Protein AF-A0A7V8YSV5-F1 (afdb_monomer_lite)

Sequence (89 aa):
MYATLRVLTGRAQPPPLQALIPAIAPRPVLLVASAGGVEATMNRAYHALAPQTTLWELPDVPHTRGLAERPAAYERRIVGLFDRALLDS

Secondary structure (DSSP, 8-state):
--HHHHHHH-PPPPPPHHHHGGGGTTS--EEEEESTTHHHHHHHHHHHH-TTSEEEEETTS-TT-HHHHSHHHHHHHHHHHHHHHHT--

Structure (mmCIF, N/CA/C/O backbone):
data_AF-A0A7V8YSV5-F1
#
_entry.id   AF-A0A7V8YSV5-F1
#
loop_
_atom_site.group_PDB
_atom_site.id
_atom_site.type_symbol
_atom_site.label_atom_id
_atom_site.label_alt_id
_atom_site.label_comp_id
_atom_site.label_asym_id
_atom_site.label_entity_id
_atom_site.label_seq_id
_atom_site.pdbx_PDB_ins_code
_atom_site.Cartn_x
_atom_site.Cartn_y
_atom_site.Cartn_z
_atom_site.occupancy
_atom_site.B_iso_or_equiv
_atom_site.auth_seq_id
_atom_site.auth_comp_id
_atom_site.auth_asym_id
_atom_site.auth_atom_id
_atom_site.pdbx_PDB_model_num
ATOM 1 N N . MET A 1 1 ? -4.086 25.128 -8.642 1.00 49.56 1 MET A N 1
ATOM 2 C CA . MET A 1 1 ? -5.020 24.634 -9.679 1.00 49.56 1 MET A CA 1
ATOM 3 C C . MET A 1 1 ? -6.079 23.692 -9.078 1.00 49.56 1 MET A C 1
ATOM 5 O O . MET A 1 1 ? -6.250 22.584 -9.551 1.00 49.56 1 MET A O 1
ATOM 9 N N . TYR A 1 2 ? -6.777 24.096 -8.008 1.00 52.88 2 TYR A N 1
ATOM 10 C CA . TYR A 1 2 ? -7.760 23.225 -7.321 1.00 52.88 2 TYR A CA 1
ATOM 11 C C . TYR A 1 2 ? -9.015 23.966 -6.828 1.00 52.88 2 TYR A C 1
ATOM 13 O O . TYR A 1 2 ? -9.992 23.334 -6.435 1.00 52.88 2 TYR A O 1
ATOM 21 N N . ALA A 1 3 ? -9.023 25.303 -6.866 1.00 56.44 3 ALA A N 1
ATOM 22 C CA . ALA A 1 3 ? -10.174 26.108 -6.460 1.00 56.44 3 ALA A CA 1
ATOM 23 C C . ALA A 1 3 ? -11.354 25.987 -7.444 1.00 56.44 3 ALA A C 1
ATOM 25 O O . ALA A 1 3 ? -12.507 25.978 -7.023 1.00 56.44 3 ALA A O 1
ATOM 26 N N . THR A 1 4 ? -11.074 25.810 -8.737 1.00 55.03 4 THR A N 1
ATOM 27 C CA . THR A 1 4 ? -12.078 25.719 -9.809 1.00 55.03 4 THR A CA 1
ATOM 28 C C . THR A 1 4 ?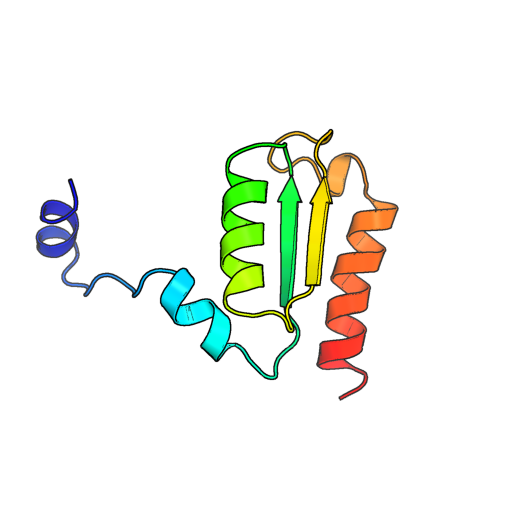 -12.959 24.468 -9.719 1.00 55.03 4 THR A C 1
ATOM 30 O O . THR A 1 4 ? -14.162 24.561 -9.936 1.00 55.03 4 THR A O 1
ATOM 33 N N . LEU A 1 5 ? -12.415 23.315 -9.310 1.00 57.41 5 LEU A N 1
ATOM 34 C CA . LEU A 1 5 ? -13.195 22.074 -9.147 1.00 57.41 5 LEU A CA 1
ATOM 35 C C . LEU A 1 5 ? -14.239 22.156 -8.018 1.00 57.41 5 LEU A C 1
ATOM 37 O O . LEU A 1 5 ? -15.289 21.518 -8.098 1.00 57.41 5 LEU A O 1
ATOM 41 N N . ARG A 1 6 ? -13.978 22.960 -6.979 1.00 52.62 6 ARG A N 1
ATOM 42 C CA . ARG A 1 6 ? -14.888 23.145 -5.835 1.00 52.62 6 ARG A CA 1
ATOM 43 C C . ARG A 1 6 ? -16.170 23.870 -6.242 1.00 52.62 6 ARG A C 1
ATOM 45 O O . ARG A 1 6 ? -17.254 23.457 -5.846 1.00 52.62 6 ARG A O 1
ATOM 52 N N . VAL A 1 7 ? -16.033 24.920 -7.055 1.00 60.91 7 VAL A N 1
ATOM 53 C CA . VAL A 1 7 ? -17.158 25.737 -7.542 1.00 60.91 7 VAL A CA 1
ATOM 54 C C . VAL A 1 7 ? -18.063 24.927 -8.472 1.00 60.91 7 VAL A C 1
ATOM 56 O O . VAL A 1 7 ? -19.278 25.056 -8.408 1.00 60.91 7 VAL A O 1
ATOM 59 N N . LEU A 1 8 ? -17.482 24.050 -9.295 1.00 64.50 8 LEU A N 1
ATOM 60 C CA . LEU A 1 8 ? -18.222 23.292 -10.307 1.00 64.50 8 LEU A CA 1
ATOM 61 C C . LEU A 1 8 ? -18.957 22.061 -9.756 1.00 64.50 8 LEU A C 1
ATOM 63 O O . LEU A 1 8 ? -19.948 21.637 -10.339 1.00 64.50 8 LEU A O 1
ATOM 67 N N . THR A 1 9 ? -18.476 21.462 -8.662 1.00 69.06 9 THR A N 1
ATOM 68 C CA . THR A 1 9 ? -19.000 20.169 -8.175 1.00 69.06 9 THR A CA 1
ATOM 69 C C . THR A 1 9 ? -19.836 20.262 -6.900 1.00 69.06 9 THR A C 1
ATOM 71 O O . THR A 1 9 ? -20.485 19.279 -6.542 1.00 69.06 9 THR A O 1
ATOM 74 N N . GLY A 1 10 ? -19.801 21.397 -6.187 1.00 67.81 10 GLY A N 1
ATOM 75 C CA . GLY A 1 10 ? -20.518 21.603 -4.920 1.00 67.81 10 GLY A CA 1
ATOM 76 C C . GLY A 1 10 ? -20.078 20.684 -3.771 1.00 67.81 10 GLY A C 1
ATOM 77 O O . GLY A 1 10 ? -20.672 20.716 -2.697 1.00 67.81 10 GLY A O 1
ATOM 78 N N . ARG A 1 11 ? -19.042 19.858 -3.969 1.00 67.19 11 ARG A N 1
ATOM 79 C CA . ARG A 1 11 ? -18.539 18.917 -2.966 1.00 67.19 11 ARG A CA 1
ATOM 80 C C . ARG A 1 11 ? -17.283 19.467 -2.304 1.00 67.19 11 ARG A C 1
ATOM 82 O O . ARG A 1 11 ? -16.375 19.970 -2.970 1.00 67.19 11 ARG A O 1
ATOM 89 N N . ALA A 1 12 ? -17.230 19.355 -0.977 1.00 71.31 12 ALA A N 1
ATOM 90 C CA . ALA A 1 12 ? -16.000 19.591 -0.237 1.00 71.31 12 ALA A CA 1
ATOM 91 C C . ALA A 1 12 ? -14.917 18.637 -0.757 1.00 71.31 12 ALA A C 1
ATOM 93 O O . ALA A 1 12 ? -15.192 17.467 -1.032 1.00 71.31 12 ALA A O 1
ATOM 94 N N . GLN A 1 13 ? -13.693 19.143 -0.921 1.00 72.81 13 GLN A N 1
ATOM 95 C CA . GLN A 1 13 ? -12.585 18.273 -1.295 1.00 72.81 13 GLN A CA 1
ATOM 96 C C . GLN A 1 13 ? -12.365 17.227 -0.198 1.00 72.81 13 GLN A C 1
ATOM 98 O O . GLN A 1 13 ? -12.382 17.596 0.981 1.00 72.81 13 GLN A O 1
ATOM 103 N N . PRO A 1 14 ? -12.153 15.951 -0.566 1.00 78.25 14 PRO A N 1
ATOM 104 C CA . PRO A 1 14 ? -11.820 14.940 0.417 1.00 78.25 14 PRO A CA 1
ATOM 105 C C . PRO A 1 14 ? -10.491 15.302 1.099 1.00 78.25 14 PRO A C 1
ATOM 107 O O . PRO A 1 14 ? -9.621 15.911 0.462 1.00 78.25 14 PRO A O 1
ATOM 110 N N . PRO A 1 15 ? -10.311 14.929 2.378 1.00 88.38 15 PRO A N 1
ATOM 111 C CA . PRO A 1 15 ? -9.018 15.040 3.031 1.00 88.38 15 PRO A CA 1
ATOM 112 C C . PRO A 1 15 ? -7.934 14.301 2.231 1.00 88.38 15 PRO A C 1
ATOM 114 O O . PRO A 1 15 ? -8.230 13.307 1.560 1.00 88.38 15 PRO A O 1
ATOM 117 N N . PRO A 1 16 ? -6.673 14.754 2.300 1.00 90.19 16 PRO A N 1
ATOM 118 C CA . PRO A 1 16 ? -5.569 14.054 1.657 1.00 90.19 16 PRO A CA 1
ATOM 119 C C . PRO A 1 16 ? -5.405 12.646 2.249 1.00 90.19 16 PRO A C 1
ATOM 121 O O . PRO A 1 16 ? -5.606 12.447 3.448 1.00 90.19 16 PRO A O 1
ATOM 124 N N . LEU A 1 17 ? -4.993 11.667 1.434 1.00 90.94 17 LEU A N 1
ATOM 125 C CA . LEU A 1 17 ? -4.851 10.268 1.870 1.00 90.94 17 LEU A CA 1
ATOM 126 C C . LEU A 1 17 ? -3.899 10.104 3.064 1.00 90.94 17 LEU A C 1
ATOM 128 O O . LEU A 1 17 ? -4.128 9.245 3.910 1.00 90.94 17 LEU A O 1
ATOM 132 N N . GLN A 1 18 ? -2.888 10.970 3.184 1.00 93.31 18 GLN A N 1
ATOM 133 C CA . GLN A 1 18 ? -1.981 11.019 4.335 1.00 93.31 18 GLN A CA 1
ATOM 134 C C . GLN A 1 18 ? -2.730 11.203 5.665 1.00 93.31 18 GLN A C 1
ATOM 136 O O . GLN A 1 18 ? -2.329 10.633 6.673 1.00 93.31 18 GLN A O 1
ATOM 141 N N . ALA A 1 19 ? -3.825 11.971 5.673 1.00 92.81 19 ALA A N 1
ATOM 142 C CA . ALA A 1 19 ? -4.646 12.178 6.865 1.00 92.81 19 ALA A CA 1
ATOM 143 C C . ALA A 1 19 ? -5.607 11.008 7.135 1.00 92.81 19 ALA A C 1
ATOM 145 O O . ALA A 1 19 ? -6.079 10.848 8.257 1.00 92.81 19 ALA A O 1
ATOM 146 N N . LEU A 1 20 ? -5.909 10.198 6.117 1.00 94.44 20 LEU A N 1
ATOM 147 C CA . LEU A 1 20 ? -6.884 9.112 6.206 1.00 94.44 20 LEU A CA 1
ATOM 148 C C . LEU A 1 20 ? -6.244 7.759 6.530 1.00 94.44 20 LEU A C 1
ATOM 150 O O . LEU A 1 20 ? -6.880 6.943 7.192 1.00 94.44 20 LEU A O 1
ATOM 154 N N . ILE A 1 21 ? -5.000 7.513 6.101 1.00 96.62 21 ILE A N 1
ATOM 155 C CA . ILE A 1 21 ? -4.349 6.207 6.276 1.00 96.62 21 ILE A CA 1
ATOM 156 C C . ILE A 1 21 ? -4.280 5.737 7.745 1.00 96.62 21 ILE A C 1
ATOM 158 O O . ILE A 1 21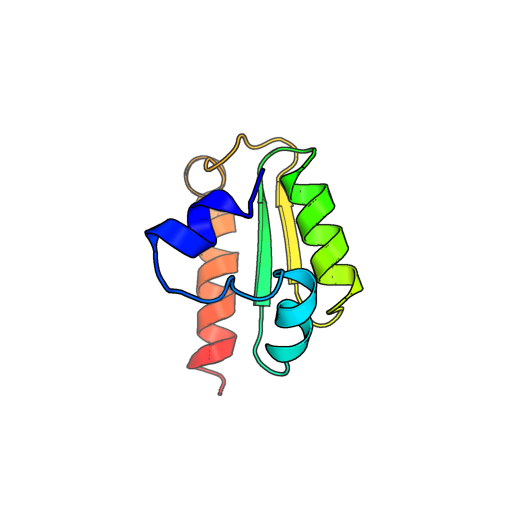 ? -4.585 4.565 7.984 1.00 96.62 21 ILE A O 1
ATOM 162 N N . PRO A 1 22 ? -4.003 6.590 8.759 1.00 96.75 22 PRO A N 1
ATOM 163 C CA . PRO A 1 22 ? -3.933 6.121 10.144 1.00 96.75 22 PRO A CA 1
ATOM 164 C C . PRO A 1 22 ? -5.302 5.680 10.680 1.00 96.75 22 PRO A C 1
ATOM 166 O O . PRO A 1 22 ? -5.381 4.761 11.491 1.00 96.75 22 PRO A O 1
ATOM 169 N N . ALA A 1 23 ? -6.388 6.279 10.178 1.00 96.62 23 ALA A N 1
ATOM 170 C CA . ALA A 1 23 ? -7.758 5.997 10.606 1.00 96.62 23 ALA A CA 1
ATOM 171 C C . ALA A 1 23 ? -8.297 4.640 10.110 1.00 96.62 23 ALA A C 1
ATOM 173 O O . ALA A 1 23 ? -9.404 4.242 10.471 1.00 96.62 23 ALA A O 1
ATOM 174 N N . ILE A 1 24 ? -7.545 3.915 9.272 1.00 96.12 24 ILE A N 1
ATOM 175 C CA . ILE A 1 24 ? -7.931 2.561 8.855 1.00 96.12 24 ILE A CA 1
ATOM 176 C C . ILE A 1 24 ? -7.704 1.549 9.985 1.00 96.12 24 ILE A C 1
ATOM 178 O O . ILE A 1 24 ? -8.432 0.555 10.066 1.00 96.12 24 ILE A O 1
ATOM 182 N N . ALA A 1 25 ? -6.751 1.824 10.883 1.00 94.69 25 ALA A N 1
ATOM 183 C CA . ALA A 1 25 ? -6.466 0.980 12.035 1.00 94.69 25 ALA A CA 1
ATOM 184 C C . ALA A 1 25 ? -7.739 0.676 12.854 1.00 94.69 25 ALA A C 1
ATOM 186 O O . ALA A 1 25 ? -8.600 1.546 12.994 1.00 94.69 25 ALA A O 1
ATOM 187 N N . PRO A 1 26 ? -7.873 -0.543 13.407 1.00 94.56 26 PRO A N 1
ATOM 188 C CA . PRO A 1 26 ? -6.911 -1.652 13.376 1.00 94.56 26 PRO A CA 1
ATOM 189 C C . PRO A 1 26 ? -7.026 -2.557 12.133 1.00 94.56 26 PRO A C 1
ATOM 191 O O . PRO A 1 26 ? -6.392 -3.608 12.092 1.00 94.56 26 PRO A O 1
ATOM 194 N N . ARG A 1 27 ? -7.834 -2.196 11.124 1.00 96.06 27 ARG A N 1
ATOM 195 C CA . ARG A 1 27 ? -8.079 -3.078 9.973 1.00 96.06 27 ARG A CA 1
ATOM 196 C C . ARG A 1 27 ? -6.800 -3.278 9.142 1.00 96.06 27 ARG A C 1
ATOM 198 O O . ARG A 1 27 ? -6.083 -2.299 8.911 1.00 96.06 27 ARG A O 1
ATOM 205 N N . PRO A 1 28 ? -6.520 -4.505 8.661 1.00 96.12 28 PRO A N 1
ATOM 206 C CA . PRO A 1 28 ? -5.357 -4.782 7.823 1.00 96.12 28 PRO A CA 1
ATOM 207 C C . PRO A 1 28 ? -5.355 -3.978 6.518 1.00 96.12 28 PRO A C 1
ATOM 209 O O . PRO A 1 28 ? -6.389 -3.806 5.874 1.00 96.12 28 PRO A O 1
ATOM 212 N N . VAL A 1 29 ? -4.173 -3.529 6.094 1.00 97.62 29 VAL A N 1
ATOM 213 C CA . VAL A 1 29 ? -3.965 -2.803 4.832 1.00 97.62 29 VAL A CA 1
ATOM 214 C C . VAL A 1 29 ? -2.699 -3.313 4.162 1.00 97.62 29 VAL A C 1
ATOM 216 O O . VAL A 1 29 ? -1.654 -3.418 4.806 1.00 97.62 29 VAL A O 1
ATOM 219 N N . LEU A 1 30 ? -2.780 -3.564 2.858 1.00 98.00 30 LEU A N 1
ATOM 220 C CA . LEU A 1 30 ? -1.639 -3.858 1.997 1.00 98.00 30 LEU A CA 1
ATOM 221 C C . LEU A 1 30 ? -1.471 -2.730 0.975 1.00 98.00 30 LEU A C 1
ATOM 223 O O . LEU A 1 30 ? -2.339 -2.512 0.134 1.00 98.00 30 LEU A O 1
ATOM 227 N N . LEU A 1 31 ? -0.344 -2.029 1.046 1.00 97.56 31 LEU A N 1
ATOM 228 C CA . LEU A 1 31 ? 0.064 -1.006 0.092 1.00 97.56 31 LEU A CA 1
ATOM 229 C C . LEU A 1 31 ? 0.912 -1.663 -0.999 1.00 97.56 31 LEU A C 1
ATOM 231 O O . LEU A 1 31 ? 2.003 -2.163 -0.720 1.00 97.56 31 LEU A O 1
ATOM 235 N N . VAL A 1 32 ? 0.411 -1.669 -2.233 1.00 96.94 32 VAL A N 1
ATOM 236 C CA . VAL A 1 32 ? 1.101 -2.246 -3.396 1.00 96.94 32 VAL A CA 1
ATOM 237 C C . VAL A 1 32 ? 1.605 -1.115 -4.283 1.00 96.94 32 VAL A C 1
ATOM 239 O O . VAL A 1 32 ? 0.824 -0.241 -4.648 1.00 96.94 32 VAL A O 1
ATOM 242 N N . ALA A 1 33 ? 2.898 -1.105 -4.601 1.00 96.31 33 ALA A N 1
ATOM 243 C CA . ALA A 1 33 ? 3.489 -0.175 -5.565 1.00 96.31 33 ALA A CA 1
ATOM 244 C C . ALA A 1 33 ? 4.118 -0.970 -6.705 1.00 96.31 33 ALA A C 1
ATOM 246 O O . ALA A 1 33 ? 4.966 -1.831 -6.459 1.00 96.31 33 ALA A O 1
ATOM 247 N N . SER A 1 34 ? 3.700 -0.681 -7.935 1.00 90.88 34 SER A N 1
ATOM 248 C CA . SER A 1 34 ? 4.377 -1.155 -9.143 1.00 90.88 34 SER A CA 1
ATOM 249 C C . SER A 1 34 ? 5.132 0.009 -9.757 1.00 90.88 34 SER A C 1
ATOM 251 O O . SER A 1 34 ? 4.741 1.158 -9.613 1.00 90.88 34 SER A O 1
ATOM 253 N N . ALA A 1 35 ? 6.203 -0.298 -10.464 1.00 79.62 35 ALA A N 1
ATOM 254 C CA . ALA A 1 35 ? 7.180 0.648 -10.951 1.00 79.62 35 ALA A CA 1
ATOM 255 C C . ALA A 1 35 ? 7.868 1.376 -9.786 1.00 79.62 35 ALA A C 1
ATOM 257 O O . ALA A 1 35 ? 7.264 1.870 -8.832 1.00 79.62 35 ALA A O 1
ATOM 258 N N . GLY A 1 36 ? 9.196 1.440 -9.843 1.00 75.62 36 GLY A N 1
ATOM 259 C CA . GLY A 1 36 ? 9.922 2.359 -8.974 1.00 75.62 36 GLY A CA 1
ATOM 260 C C . GLY A 1 36 ? 9.422 3.806 -9.131 1.00 75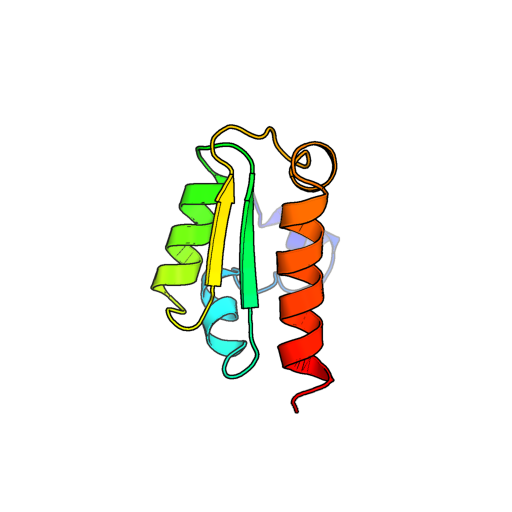.62 36 GLY A C 1
ATOM 261 O O . GLY A 1 36 ? 8.697 4.158 -10.061 1.00 75.62 36 GLY A O 1
ATOM 262 N N . GLY A 1 37 ? 9.848 4.685 -8.226 1.00 88.69 37 GLY A N 1
ATOM 263 C CA . GLY A 1 37 ? 9.521 6.109 -8.298 1.00 88.69 37 GLY A CA 1
ATOM 264 C C . GLY A 1 37 ? 8.288 6.477 -7.477 1.00 88.69 37 GLY A C 1
ATOM 265 O O . GLY A 1 37 ? 8.229 6.162 -6.291 1.00 88.69 37 GLY A O 1
ATOM 266 N N . VAL A 1 38 ? 7.338 7.198 -8.084 1.00 91.56 38 VAL A N 1
ATOM 267 C CA . VAL A 1 38 ? 6.294 7.940 -7.352 1.00 91.56 38 VAL A CA 1
ATOM 268 C C . VAL A 1 38 ? 5.407 7.034 -6.495 1.00 91.56 38 VAL A C 1
ATOM 270 O O . VAL A 1 38 ? 5.155 7.377 -5.343 1.00 91.56 38 VAL A O 1
ATOM 273 N N . GLU A 1 39 ? 4.981 5.874 -7.002 1.00 91.94 39 GLU A N 1
ATOM 274 C CA . GLU A 1 39 ? 4.149 4.933 -6.235 1.00 91.94 39 GLU A CA 1
ATOM 275 C C . GLU A 1 39 ? 4.865 4.414 -4.990 1.00 91.94 39 GLU A C 1
ATOM 277 O O . GLU A 1 39 ? 4.306 4.448 -3.894 1.00 91.94 39 GLU A O 1
ATOM 282 N N . ALA A 1 40 ? 6.122 3.988 -5.138 1.00 94.38 40 ALA A N 1
ATOM 283 C CA . ALA A 1 40 ? 6.939 3.530 -4.019 1.00 94.38 40 ALA A CA 1
ATOM 284 C C . ALA A 1 40 ? 7.164 4.662 -3.003 1.00 94.38 40 ALA A C 1
ATOM 286 O O . ALA A 1 40 ? 6.980 4.472 -1.803 1.00 94.38 40 ALA A O 1
ATOM 287 N N . THR A 1 41 ? 7.482 5.876 -3.466 1.00 96.12 41 THR A N 1
ATOM 288 C CA . THR A 1 41 ? 7.638 7.047 -2.590 1.00 96.12 41 THR A CA 1
ATOM 289 C C . THR A 1 41 ? 6.353 7.360 -1.818 1.00 96.12 41 THR A C 1
ATOM 291 O O . THR A 1 41 ? 6.412 7.587 -0.608 1.00 96.12 41 THR A O 1
ATOM 294 N N . MET A 1 42 ? 5.194 7.343 -2.481 1.00 95.00 42 MET A N 1
ATOM 295 C CA . MET A 1 42 ? 3.900 7.590 -1.839 1.00 95.00 42 MET A CA 1
ATOM 296 C C . MET A 1 42 ? 3.549 6.490 -0.835 1.00 95.00 42 MET A C 1
ATOM 298 O O . MET A 1 42 ? 3.207 6.801 0.305 1.00 95.00 42 MET A O 1
ATOM 302 N N . ASN A 1 43 ? 3.696 5.217 -1.206 1.00 96.62 43 ASN A N 1
ATOM 303 C CA . ASN A 1 43 ? 3.389 4.105 -0.311 1.00 96.62 43 ASN A CA 1
ATOM 304 C C . ASN A 1 43 ? 4.308 4.073 0.913 1.00 96.62 43 ASN A C 1
ATOM 306 O O . ASN A 1 43 ? 3.823 3.837 2.016 1.00 96.62 43 ASN A O 1
ATOM 310 N N . ARG A 1 44 ? 5.603 4.380 0.763 1.00 97.19 44 ARG A N 1
ATOM 311 C CA . ARG A 1 44 ? 6.515 4.548 1.908 1.00 97.19 44 ARG A CA 1
ATOM 312 C C . ARG A 1 44 ? 6.069 5.686 2.823 1.00 97.19 44 ARG A C 1
ATOM 314 O O . ARG A 1 44 ? 6.095 5.520 4.038 1.00 97.19 44 ARG A O 1
ATOM 321 N N . ALA A 1 45 ? 5.623 6.814 2.264 1.00 97.31 45 ALA A N 1
ATOM 322 C CA . ALA A 1 45 ? 5.100 7.928 3.054 1.00 97.31 45 ALA A CA 1
ATOM 323 C C . ALA A 1 45 ? 3.815 7.547 3.813 1.00 97.31 45 ALA A C 1
ATOM 325 O O . ALA A 1 45 ? 3.671 7.891 4.983 1.00 97.31 45 ALA A O 1
ATOM 326 N N . TYR A 1 46 ? 2.904 6.797 3.187 1.00 97.69 46 TYR A N 1
ATOM 327 C CA . TYR A 1 46 ? 1.713 6.273 3.863 1.00 97.69 46 TYR A CA 1
ATOM 328 C C . TYR A 1 46 ? 2.067 5.257 4.952 1.00 97.69 46 TYR A C 1
ATOM 330 O O . TYR A 1 46 ? 1.533 5.340 6.054 1.00 97.69 46 TYR A O 1
ATOM 338 N N . HIS A 1 47 ? 3.001 4.345 4.677 1.00 97.94 47 HIS A N 1
ATOM 339 C CA . HIS A 1 47 ? 3.474 3.358 5.643 1.00 97.94 47 HIS A CA 1
ATOM 340 C C . HIS A 1 47 ? 4.142 4.016 6.858 1.00 97.94 47 HIS A C 1
ATOM 342 O O . HIS A 1 47 ? 3.890 3.610 7.986 1.00 97.94 47 HIS A O 1
ATOM 348 N N . ALA A 1 48 ? 4.917 5.087 6.661 1.00 98.06 48 ALA A N 1
ATOM 349 C CA . ALA A 1 48 ? 5.523 5.841 7.760 1.00 98.06 48 ALA A CA 1
ATOM 350 C C . ALA A 1 48 ? 4.481 6.467 8.709 1.00 98.06 48 ALA A C 1
ATOM 352 O O . ALA A 1 48 ? 4.716 6.553 9.911 1.00 98.06 48 ALA A O 1
ATOM 353 N N . LEU A 1 49 ? 3.325 6.884 8.181 1.00 97.94 49 LEU A N 1
ATOM 354 C CA . LEU A 1 49 ? 2.211 7.429 8.969 1.00 97.94 49 LEU A CA 1
ATOM 355 C C . LEU A 1 49 ? 1.331 6.340 9.603 1.00 97.94 49 LEU A C 1
ATOM 357 O O . LEU A 1 49 ? 0.585 6.620 10.539 1.00 97.94 49 LEU A O 1
ATOM 361 N N . ALA A 1 50 ? 1.400 5.111 9.091 1.00 97.44 50 ALA A N 1
ATOM 362 C CA . ALA A 1 50 ? 0.627 3.964 9.549 1.00 97.44 50 ALA A CA 1
ATOM 363 C C . ALA A 1 50 ? 1.495 2.685 9.526 1.00 97.44 50 ALA A C 1
ATOM 365 O O . ALA A 1 50 ? 1.330 1.844 8.631 1.00 97.44 50 ALA A O 1
ATOM 366 N N . PRO A 1 51 ? 2.423 2.511 10.490 1.00 97.06 51 PRO A N 1
ATOM 367 C CA . PRO A 1 51 ? 3.409 1.422 10.473 1.00 97.06 51 PRO A CA 1
ATOM 368 C C . PRO A 1 51 ? 2.812 0.009 10.548 1.00 97.06 51 PRO A C 1
ATOM 370 O O . PRO A 1 51 ? 3.474 -0.961 10.199 1.00 97.06 51 PRO A O 1
ATOM 373 N N . GLN A 1 52 ? 1.552 -0.120 10.973 1.00 95.75 52 GLN A N 1
ATOM 374 C CA . GLN A 1 52 ? 0.798 -1.378 10.979 1.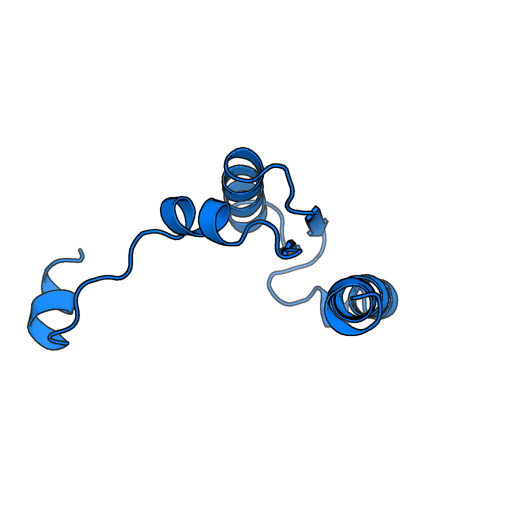00 95.75 52 GLN A CA 1
ATOM 375 C C . GLN A 1 52 ? 0.387 -1.864 9.577 1.00 95.75 52 GLN A C 1
ATOM 377 O O . GLN A 1 52 ? -0.073 -2.994 9.420 1.00 95.75 52 GLN A O 1
ATOM 382 N N . THR A 1 53 ? 0.493 -1.012 8.555 1.00 97.94 53 THR A N 1
ATOM 383 C CA . THR A 1 53 ? 0.231 -1.394 7.159 1.00 97.94 53 THR A CA 1
ATOM 384 C C . THR A 1 53 ? 1.338 -2.321 6.643 1.00 97.94 53 THR A C 1
ATOM 386 O O . THR A 1 53 ? 2.482 -2.247 7.075 1.00 97.94 53 THR A O 1
ATOM 389 N N . THR A 1 54 ? 1.032 -3.195 5.686 1.00 98.06 54 THR A N 1
ATOM 390 C CA . THR A 1 54 ? 2.048 -3.988 4.977 1.00 98.06 54 THR A CA 1
ATOM 391 C C . THR A 1 54 ? 2.430 -3.289 3.678 1.00 98.06 54 THR A C 1
ATOM 393 O O . THR A 1 54 ? 1.550 -2.897 2.917 1.00 98.06 54 THR A O 1
ATOM 396 N N . LEU A 1 55 ? 3.726 -3.178 3.391 1.00 97.12 55 LEU A N 1
ATOM 397 C CA . LEU A 1 55 ? 4.241 -2.605 2.147 1.00 97.12 55 LEU A CA 1
ATOM 398 C C . LEU A 1 55 ? 4.738 -3.711 1.202 1.00 97.12 55 LEU A C 1
ATOM 400 O O . LEU A 1 55 ? 5.508 -4.586 1.602 1.00 97.12 55 LEU A O 1
ATOM 404 N N . TRP A 1 56 ? 4.312 -3.674 -0.060 1.00 97.69 56 TRP A N 1
ATOM 405 C CA . TRP A 1 56 ? 4.814 -4.543 -1.123 1.00 97.69 56 TRP A CA 1
ATOM 406 C C . TRP A 1 56 ? 5.184 -3.729 -2.361 1.00 97.69 56 TRP A C 1
ATOM 408 O O . TRP A 1 56 ? 4.324 -3.157 -3.027 1.00 97.69 56 TRP A O 1
ATOM 418 N N . GLU A 1 57 ? 6.475 -3.699 -2.677 1.00 96.94 57 GLU A N 1
ATOM 419 C CA . GLU A 1 57 ? 7.009 -2.967 -3.824 1.00 96.94 57 GLU A CA 1
ATOM 420 C C . GLU A 1 57 ? 7.483 -3.933 -4.914 1.00 96.94 57 GLU A C 1
ATOM 422 O O . GLU A 1 57 ? 8.112 -4.957 -4.632 1.00 96.94 57 GLU A O 1
ATOM 427 N N . LEU A 1 58 ? 7.179 -3.586 -6.161 1.00 96.62 58 LEU A N 1
ATOM 428 C CA . LEU A 1 58 ? 7.539 -4.304 -7.379 1.00 96.62 58 LEU A CA 1
ATOM 429 C C . LEU A 1 58 ? 8.324 -3.348 -8.296 1.00 96.62 58 LEU A C 1
ATOM 431 O O . LEU A 1 58 ? 7.751 -2.780 -9.231 1.00 96.62 58 LEU A O 1
ATOM 435 N N . PRO A 1 59 ? 9.615 -3.096 -8.005 1.00 94.50 59 PRO A N 1
ATOM 436 C CA . PRO A 1 59 ? 10.376 -2.024 -8.650 1.00 94.50 59 PRO A CA 1
ATOM 437 C C . PRO A 1 59 ? 10.617 -2.261 -10.147 1.00 94.50 59 PRO A C 1
ATOM 439 O O . PRO A 1 59 ? 10.798 -1.303 -10.896 1.00 94.50 59 PRO A O 1
ATOM 442 N N . ASP A 1 60 ? 10.606 -3.523 -10.569 1.00 94.94 60 ASP A N 1
ATOM 443 C CA . ASP A 1 60 ? 10.875 -4.013 -11.921 1.00 94.94 60 ASP A CA 1
ATOM 444 C C . ASP A 1 60 ? 9.604 -4.311 -12.735 1.00 94.94 60 ASP A C 1
ATOM 446 O O . ASP A 1 60 ? 9.698 -4.751 -13.877 1.00 94.94 60 ASP A O 1
ATOM 450 N N . VAL A 1 61 ? 8.418 -4.072 -12.168 1.00 96.06 61 VAL A N 1
ATOM 451 C CA . VAL A 1 61 ? 7.130 -4.324 -12.828 1.00 96.06 61 VAL A CA 1
ATOM 452 C C . VAL A 1 61 ? 6.502 -2.992 -13.230 1.00 96.06 61 VAL A C 1
ATOM 454 O O . VAL A 1 61 ? 6.350 -2.143 -12.361 1.00 96.06 61 VAL A O 1
ATOM 457 N N . PRO A 1 62 ? 6.097 -2.761 -14.489 1.00 94.56 62 PRO A N 1
ATOM 458 C CA . PRO A 1 62 ? 5.493 -1.491 -14.888 1.00 94.56 62 PRO A CA 1
ATOM 459 C C . PRO A 1 62 ? 4.170 -1.183 -14.167 1.00 94.56 62 PRO A C 1
ATOM 461 O O . PRO A 1 62 ? 3.505 -2.071 -13.625 1.00 94.56 62 PRO A O 1
ATOM 464 N N . HIS A 1 63 ? 3.748 0.085 -14.214 1.00 94.44 63 HIS A N 1
ATOM 465 C CA . HIS A 1 63 ? 2.467 0.533 -13.658 1.00 94.44 63 HIS A CA 1
ATOM 466 C C . HIS A 1 63 ? 1.319 -0.392 -14.097 1.00 94.44 63 HIS A C 1
ATOM 468 O O . HIS A 1 63 ? 1.187 -0.702 -15.282 1.00 94.44 63 HIS A O 1
ATOM 474 N N . THR A 1 64 ? 0.495 -0.842 -13.144 1.00 93.50 64 THR A N 1
ATOM 475 C CA . THR A 1 64 ? -0.626 -1.801 -13.305 1.00 93.50 64 THR A CA 1
ATOM 476 C C . THR A 1 64 ? -0.267 -3.242 -13.692 1.00 93.50 64 THR A C 1
ATOM 478 O O . THR A 1 64 ? -1.143 -4.106 -13.718 1.00 93.50 64 THR A O 1
ATOM 481 N N . ARG A 1 65 ? 1.006 -3.558 -13.957 1.00 96.44 65 ARG A N 1
ATOM 482 C CA . ARG A 1 65 ? 1.412 -4.883 -14.456 1.00 96.44 65 ARG A CA 1
ATOM 483 C C . ARG A 1 65 ? 1.613 -5.939 -1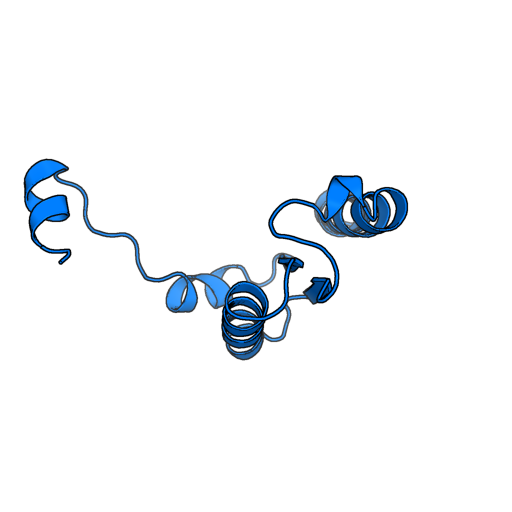3.369 1.00 96.44 65 ARG A C 1
ATOM 485 O O . ARG A 1 65 ? 1.817 -7.102 -13.706 1.00 96.44 65 ARG A O 1
ATOM 492 N N . GLY A 1 66 ? 1.485 -5.575 -12.090 1.00 95.44 66 GLY A N 1
ATOM 493 C CA . GLY A 1 66 ? 1.666 -6.468 -10.936 1.00 95.44 66 GLY A CA 1
ATOM 494 C C . GLY A 1 66 ? 0.964 -7.821 -11.066 1.00 95.44 66 GLY A C 1
ATOM 495 O O . GLY A 1 66 ? 1.606 -8.860 -10.920 1.00 95.44 66 GLY A O 1
ATOM 496 N N . LEU A 1 67 ? -0.333 -7.823 -11.388 1.00 96.50 67 LEU A N 1
ATOM 497 C CA . LEU A 1 67 ? -1.110 -9.058 -11.529 1.00 96.50 67 LEU A CA 1
ATOM 498 C C . LEU A 1 67 ? -0.678 -9.879 -12.751 1.00 96.50 67 LEU A C 1
ATOM 500 O O . LEU A 1 67 ? -0.530 -11.092 -12.653 1.00 96.50 67 LEU A O 1
ATOM 504 N N . ALA A 1 68 ? -0.459 -9.226 -13.892 1.00 97.62 68 ALA A N 1
ATOM 505 C CA . ALA A 1 68 ? -0.111 -9.909 -15.136 1.00 97.62 68 ALA A CA 1
ATOM 506 C C . ALA A 1 68 ? 1.293 -10.534 -15.089 1.00 97.62 68 ALA A C 1
ATOM 508 O O . ALA A 1 68 ? 1.507 -11.615 -15.627 1.00 97.62 68 ALA A O 1
ATOM 509 N N . GLU A 1 69 ? 2.253 -9.862 -14.452 1.00 97.81 69 GLU A N 1
ATOM 510 C CA . GLU A 1 69 ? 3.657 -10.283 -14.449 1.00 97.81 69 GLU A CA 1
ATOM 511 C C . GLU A 1 69 ? 4.072 -11.070 -13.206 1.00 97.81 69 GLU A C 1
ATOM 513 O O . GLU A 1 69 ? 5.103 -11.745 -13.219 1.00 97.81 69 GLU A O 1
ATOM 518 N N . ARG A 1 70 ? 3.310 -10.982 -12.111 1.00 97.44 70 ARG A N 1
ATOM 519 C CA . ARG A 1 70 ? 3.559 -11.732 -10.872 1.00 97.44 70 ARG A CA 1
ATOM 520 C C . ARG A 1 70 ? 2.289 -12.456 -10.394 1.00 97.44 70 ARG A C 1
ATOM 522 O O . ARG A 1 70 ? 2.002 -12.389 -9.200 1.00 97.44 70 ARG A O 1
ATOM 529 N N . PRO A 1 71 ? 1.545 -13.180 -11.257 1.00 97.69 71 PRO A N 1
ATOM 530 C CA . PRO A 1 71 ? 0.185 -13.651 -10.962 1.00 97.69 71 PRO A CA 1
ATOM 531 C C . PRO A 1 71 ? 0.099 -14.461 -9.668 1.00 97.69 71 PRO A C 1
ATOM 533 O O . PRO A 1 71 ? -0.653 -14.102 -8.768 1.00 97.69 71 PRO A O 1
ATOM 536 N N . ALA A 1 72 ? 0.962 -15.467 -9.506 1.00 98.25 72 ALA A N 1
ATOM 537 C CA . ALA A 1 72 ? 0.968 -16.300 -8.306 1.00 98.25 72 ALA A CA 1
ATOM 538 C C . ALA A 1 72 ? 1.336 -15.519 -7.032 1.00 98.25 72 ALA A C 1
ATOM 540 O O . ALA A 1 72 ? 0.829 -15.809 -5.954 1.00 98.25 72 ALA A O 1
ATOM 541 N N . ALA A 1 73 ? 2.245 -14.541 -7.112 1.00 97.88 73 ALA A N 1
ATOM 542 C CA . ALA A 1 73 ? 2.601 -13.731 -5.945 1.00 97.88 73 ALA A CA 1
ATOM 543 C C . ALA A 1 73 ? 1.503 -12.719 -5.602 1.00 97.88 73 ALA A C 1
ATOM 545 O O . ALA A 1 73 ? 1.254 -12.467 -4.424 1.00 97.88 73 ALA A O 1
ATOM 546 N N . TYR A 1 74 ? 0.859 -12.167 -6.628 1.00 97.75 74 TYR A N 1
ATOM 547 C CA . TYR A 1 74 ? -0.243 -11.230 -6.503 1.00 97.75 74 TYR A CA 1
ATOM 548 C C . TYR A 1 74 ? -1.444 -11.905 -5.850 1.00 97.75 74 TYR A C 1
ATOM 550 O O . TYR A 1 74 ? -1.919 -11.427 -4.826 1.00 97.75 74 TYR A O 1
ATOM 558 N N . GLU A 1 75 ? -1.858 -13.064 -6.361 1.00 98.06 75 GLU A N 1
ATOM 559 C CA . GLU A 1 75 ? -2.941 -13.862 -5.787 1.00 98.06 75 GLU A CA 1
ATOM 560 C C . GLU A 1 75 ? -2.671 -14.188 -4.318 1.00 98.06 75 GLU A C 1
ATOM 562 O O . GLU A 1 75 ? -3.446 -13.783 -3.456 1.00 98.06 75 GLU A O 1
ATOM 567 N N . ARG A 1 76 ? -1.521 -14.801 -4.000 1.00 98.38 76 ARG A N 1
ATOM 568 C CA . ARG A 1 76 ? -1.182 -15.160 -2.611 1.00 98.38 76 ARG A CA 1
ATOM 569 C C . ARG A 1 76 ? -1.240 -13.975 -1.649 1.00 98.38 76 ARG A C 1
ATOM 571 O O . ARG A 1 76 ? -1.657 -14.139 -0.508 1.00 98.38 76 ARG A O 1
ATOM 578 N N . ARG A 1 77 ? -0.777 -12.793 -2.068 1.00 98.00 77 ARG A N 1
ATOM 579 C CA . ARG A 1 77 ? -0.727 -11.608 -1.198 1.00 98.00 77 ARG A CA 1
ATOM 580 C C . ARG A 1 77 ? -2.082 -10.930 -1.049 1.00 98.00 77 ARG A C 1
ATOM 582 O O . ARG A 1 77 ? -2.408 -10.512 0.056 1.00 98.00 77 ARG A O 1
ATOM 589 N N . ILE A 1 78 ? -2.843 -10.806 -2.136 1.00 97.25 78 ILE A N 1
ATOM 590 C CA . ILE A 1 78 ? -4.166 -10.177 -2.108 1.00 97.25 78 ILE A CA 1
ATOM 591 C C . ILE A 1 78 ? -5.174 -11.096 -1.420 1.00 97.25 78 ILE A C 1
ATOM 593 O O . ILE A 1 78 ? -5.812 -10.680 -0.458 1.00 97.25 78 ILE A O 1
ATOM 597 N N . VAL A 1 79 ? -5.282 -12.351 -1.859 1.00 97.88 79 VAL A N 1
ATOM 598 C CA . VAL A 1 79 ? -6.214 -13.325 -1.274 1.00 97.88 79 VAL A CA 1
ATOM 599 C C . VAL A 1 79 ? -5.832 -13.603 0.176 1.00 97.88 79 VAL A C 1
ATOM 601 O O . VAL A 1 79 ? -6.663 -13.439 1.056 1.00 97.88 79 VAL A O 1
ATOM 604 N N . GLY A 1 80 ? -4.549 -13.840 0.468 1.00 97.38 80 GLY A N 1
ATOM 605 C CA . GLY A 1 80 ? -4.092 -14.058 1.845 1.00 97.38 80 GLY A CA 1
ATOM 606 C C . GLY A 1 80 ? -4.227 -12.841 2.777 1.00 97.38 80 GLY A C 1
ATOM 607 O O . GLY A 1 80 ? -4.183 -12.993 3.999 1.00 97.38 80 GLY A O 1
ATOM 608 N N . LEU A 1 81 ? -4.377 -11.616 2.255 1.00 97.44 81 LEU A N 1
ATOM 609 C CA . LEU A 1 81 ? -4.817 -10.480 3.074 1.00 97.44 81 LEU A CA 1
ATOM 610 C C . LEU A 1 81 ? -6.294 -10.637 3.440 1.00 97.44 81 LEU A C 1
ATOM 612 O O . LEU A 1 81 ? -6.638 -10.476 4.607 1.00 97.44 81 LEU A O 1
ATOM 616 N N . PHE A 1 82 ? -7.145 -10.906 2.450 1.00 97.12 82 PHE A N 1
ATOM 617 C CA . PHE A 1 82 ? -8.586 -11.010 2.651 1.00 97.12 82 PHE A CA 1
ATOM 618 C C . PHE A 1 82 ? -8.972 -12.213 3.504 1.00 97.12 82 PHE A C 1
ATOM 620 O O . PHE A 1 82 ? -9.783 -12.039 4.404 1.00 97.12 82 PHE A O 1
ATOM 627 N N . ASP A 1 83 ? -8.347 -13.373 3.306 1.00 97.19 83 ASP A N 1
ATOM 628 C CA . ASP A 1 83 ? -8.577 -14.558 4.137 1.00 97.19 83 ASP A CA 1
ATOM 629 C C . ASP A 1 83 ? -8.323 -14.227 5.614 1.00 97.19 83 ASP A C 1
ATOM 631 O O . ASP A 1 83 ? -9.211 -14.367 6.453 1.00 97.19 83 ASP A O 1
ATOM 635 N N . ARG A 1 84 ? -7.161 -13.6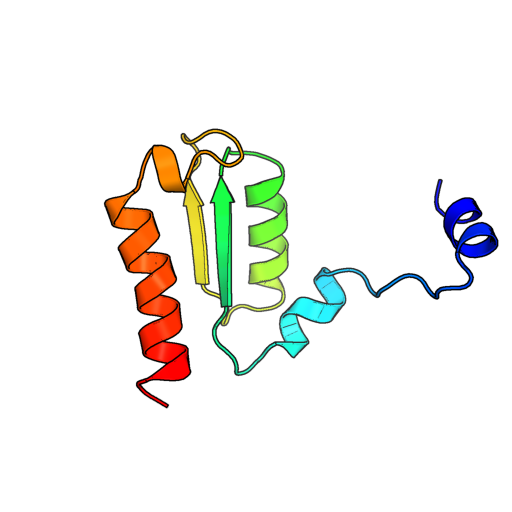37 5.922 1.00 93.88 84 ARG A N 1
ATOM 636 C CA . ARG A 1 84 ? -6.830 -13.219 7.294 1.00 93.88 84 ARG A CA 1
ATOM 637 C C . ARG A 1 84 ? -7.760 -12.139 7.845 1.00 93.88 84 ARG A C 1
ATOM 639 O O . ARG A 1 84 ? -7.980 -12.076 9.046 1.00 93.88 84 ARG A O 1
ATOM 646 N N . ALA A 1 85 ? -8.248 -11.241 6.993 1.00 94.75 85 ALA A N 1
ATOM 647 C CA . ALA A 1 85 ? -9.062 -10.106 7.419 1.00 94.75 85 ALA A CA 1
ATOM 648 C C . ALA A 1 85 ? -10.561 -10.419 7.528 1.00 94.75 85 ALA A C 1
ATOM 650 O O . ALA A 1 85 ? -11.280 -9.610 8.108 1.00 94.75 85 ALA A O 1
ATOM 651 N N . LEU A 1 86 ? -11.037 -11.505 6.910 1.00 95.25 86 LEU A N 1
ATOM 652 C CA . LEU A 1 86 ? -12.467 -11.793 6.759 1.00 95.25 86 LEU A CA 1
ATOM 653 C C . LEU A 1 86 ? -12.870 -13.202 7.207 1.00 95.25 86 LEU A C 1
ATOM 655 O O . LEU A 1 86 ? -14.052 -13.416 7.462 1.00 95.25 86 LEU A O 1
ATOM 659 N N . LEU A 1 87 ? -11.936 -14.156 7.263 1.00 93.38 87 LEU A N 1
ATOM 660 C CA . LEU A 1 87 ? -12.207 -15.549 7.643 1.00 93.38 87 LEU A CA 1
ATOM 661 C C . LEU A 1 87 ? -11.602 -15.910 9.003 1.00 93.38 87 LEU A C 1
ATOM 663 O O . LEU A 1 87 ? -12.223 -16.654 9.754 1.00 93.38 87 LEU A O 1
ATOM 667 N N . ASP A 1 88 ? -10.439 -15.347 9.340 1.00 79.75 88 ASP A N 1
ATOM 668 C CA . ASP A 1 88 ? -9.775 -15.556 10.640 1.00 79.75 88 ASP A CA 1
ATOM 669 C C . ASP A 1 88 ? -10.272 -14.579 11.735 1.00 79.75 88 ASP A C 1
ATOM 671 O O . ASP A 1 88 ? -9.604 -14.387 12.753 1.00 79.75 88 ASP A O 1
ATOM 675 N N . SER A 1 89 ? -11.405 -13.906 11.493 1.00 56.56 89 SER A N 1
ATOM 676 C CA . SER A 1 89 ? -11.981 -12.847 12.344 1.00 56.56 89 SER A CA 1
ATOM 677 C C . SER A 1 89 ? -12.983 -13.368 13.365 1.00 56.56 89 SER A C 1
ATOM 679 O O . SER A 1 89 ? -13.853 -14.177 12.976 1.00 56.56 89 SER A O 1
#

pLDDT: mean 89.6, std 13.37, range [49.56, 98.38]

Radius of gyration: 16.0 Å; chains: 1; bounding box: 31×42×28 Å

Foldseek 3Di:
DPPVVCVVPVDDDDPDVLVVLQVCPPAEAEQEEEAPDDSLVVSVSSCVSHVRYHYHYHNPGDPPCCCVPVVVVCCCVVVVSCCCRPVVD